Protein AF-A0A7Y7M905-F1 (afdb_monomer)

Sequence (119 aa):
MMNRRNTRHRAFDPDPDAPERCCDMAGCGEAAGYRAPRSRETLTEYFWFCLPHVREYNARWDYYKGMSPGQIEAHIRDDVSWNRPSWRLGQRGGRTHFAEEDLIDPLDLLGGGRPVRRP

pLDDT: mean 81.55, std 13.46, range [48.5, 96.56]

Structure (mmCIF, N/CA/C/O backbone):
data_AF-A0A7Y7M905-F1
#
_entry.id   AF-A0A7Y7M905-F1
#
loop_
_atom_site.group_PDB
_atom_site.id
_atom_site.type_symbol
_atom_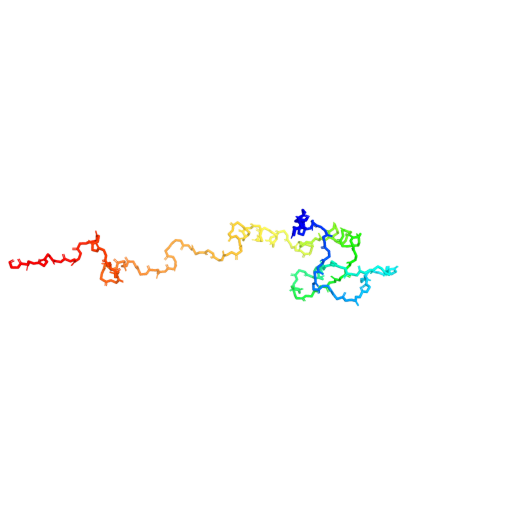site.label_atom_id
_atom_site.label_alt_id
_atom_site.label_comp_id
_atom_site.label_asym_id
_atom_site.label_entity_id
_atom_site.label_seq_id
_atom_site.pdbx_PDB_ins_code
_atom_site.Cartn_x
_atom_site.Cartn_y
_atom_site.Cartn_z
_atom_site.occupancy
_atom_site.B_iso_or_equiv
_atom_site.auth_seq_id
_atom_site.auth_comp_id
_atom_site.auth_asym_id
_atom_site.auth_atom_id
_atom_site.pdbx_PDB_model_num
ATOM 1 N N . MET A 1 1 ? -35.947 21.562 -6.648 1.00 54.06 1 MET A N 1
ATOM 2 C CA . MET A 1 1 ? -34.502 21.581 -6.968 1.00 54.06 1 MET A CA 1
ATOM 3 C C . MET A 1 1 ? -33.894 20.278 -6.483 1.00 54.06 1 MET A C 1
ATOM 5 O O . MET A 1 1 ? -33.930 20.011 -5.291 1.00 54.06 1 MET A O 1
ATOM 9 N N . MET A 1 2 ? -33.445 19.417 -7.395 1.00 63.12 2 MET A N 1
ATOM 10 C CA . MET A 1 2 ? -32.865 18.119 -7.038 1.00 63.12 2 MET A CA 1
ATOM 11 C C . MET A 1 2 ? -31.402 18.349 -6.654 1.00 63.12 2 MET A C 1
ATOM 13 O O . MET A 1 2 ? -30.592 18.692 -7.516 1.00 63.12 2 MET A O 1
ATOM 17 N N . ASN A 1 3 ? -31.063 18.212 -5.372 1.00 62.97 3 ASN A N 1
ATOM 18 C CA . ASN A 1 3 ? -29.675 18.301 -4.928 1.00 62.97 3 ASN A CA 1
ATOM 19 C C . ASN A 1 3 ? -28.895 17.132 -5.542 1.00 62.97 3 ASN A C 1
ATOM 21 O O . ASN A 1 3 ? -29.091 15.979 -5.151 1.00 62.97 3 ASN A O 1
ATOM 25 N N . ARG A 1 4 ? -28.016 17.417 -6.512 1.00 63.12 4 ARG A N 1
ATOM 26 C CA . ARG A 1 4 ? -27.051 16.430 -7.007 1.00 63.12 4 ARG A CA 1
ATOM 27 C C . ARG A 1 4 ? -26.109 16.116 -5.849 1.00 63.12 4 ARG A C 1
ATOM 29 O O . ARG A 1 4 ? -25.254 16.930 -5.512 1.00 63.12 4 ARG A O 1
ATOM 36 N N . ARG A 1 5 ? -26.295 14.965 -5.200 1.00 62.84 5 ARG A N 1
ATOM 37 C CA . ARG A 1 5 ? -25.334 14.474 -4.208 1.00 62.84 5 ARG A CA 1
ATOM 38 C C . ARG A 1 5 ? -24.014 14.267 -4.943 1.00 62.84 5 ARG A C 1
ATOM 40 O O . ARG A 1 5 ? -23.985 13.588 -5.964 1.00 62.84 5 ARG A O 1
ATOM 47 N N . ASN A 1 6 ? -22.953 14.908 -4.470 1.00 65.25 6 ASN A N 1
ATOM 48 C CA . ASN A 1 6 ? -21.621 14.748 -5.033 1.00 65.25 6 ASN A CA 1
ATOM 49 C C . ASN A 1 6 ? -21.190 13.287 -4.825 1.00 65.25 6 ASN A C 1
ATOM 51 O O . ASN A 1 6 ? -20.914 12.889 -3.699 1.00 65.25 6 ASN A O 1
ATOM 55 N N . THR A 1 7 ? -21.190 12.489 -5.893 1.00 64.50 7 THR A N 1
ATOM 56 C CA . THR A 1 7 ? -20.873 11.049 -5.888 1.00 64.50 7 THR A CA 1
ATOM 57 C C . THR A 1 7 ? -19.372 10.766 -5.879 1.00 64.50 7 THR A C 1
ATOM 59 O O . THR A 1 7 ? -18.949 9.634 -6.091 1.00 64.50 7 THR A O 1
ATOM 62 N N . ARG A 1 8 ? -18.540 11.794 -5.695 1.00 68.38 8 ARG A N 1
ATOM 63 C CA . ARG A 1 8 ? -17.091 11.632 -5.644 1.00 68.38 8 ARG A CA 1
ATOM 64 C C . ARG A 1 8 ? -16.694 11.199 -4.243 1.00 68.38 8 ARG A C 1
ATOM 66 O O . ARG A 1 8 ? -16.844 11.978 -3.302 1.00 68.38 8 ARG A O 1
ATOM 73 N N . HIS A 1 9 ? -16.169 9.982 -4.145 1.00 68.12 9 HIS A N 1
ATOM 74 C CA . HIS A 1 9 ? -15.453 9.512 -2.967 1.00 68.12 9 HIS A CA 1
ATOM 75 C C . HIS A 1 9 ? -14.389 10.546 -2.576 1.00 68.12 9 HIS A C 1
ATOM 77 O O . HIS A 1 9 ? -13.620 11.024 -3.417 1.00 68.12 9 HIS A O 1
ATOM 83 N N . ARG A 1 10 ? -14.394 10.955 -1.310 1.00 77.50 10 ARG A N 1
ATOM 84 C CA . ARG A 1 10 ? -13.379 11.825 -0.721 1.00 77.50 10 ARG A CA 1
ATOM 85 C C . ARG A 1 10 ? -12.089 11.025 -0.566 1.00 77.50 10 ARG A C 1
ATOM 87 O O . ARG A 1 10 ? -12.110 9.809 -0.424 1.00 77.50 10 ARG A O 1
ATOM 94 N N . ALA A 1 11 ? -10.957 11.726 -0.537 1.00 76.38 11 ALA A N 1
ATOM 95 C CA . ALA A 1 11 ? -9.622 11.119 -0.475 1.00 76.38 11 ALA A CA 1
ATOM 96 C C . ALA A 1 11 ? -9.380 10.197 0.744 1.00 76.38 11 ALA A C 1
ATOM 98 O O . ALA A 1 11 ? -8.392 9.472 0.764 1.00 76.38 11 ALA A O 1
ATOM 99 N N . PHE A 1 12 ? -10.265 10.226 1.747 1.00 81.00 12 PHE A N 1
ATOM 100 C CA . PHE A 1 12 ? -10.195 9.415 2.963 1.00 81.00 12 PHE A CA 1
ATOM 101 C C . PHE A 1 12 ? -11.569 8.846 3.343 1.00 81.00 12 PHE A C 1
ATOM 103 O O . PHE A 1 12 ? -11.901 8.797 4.522 1.00 81.00 12 PHE A O 1
ATOM 110 N N . ASP A 1 13 ? -12.411 8.495 2.370 1.00 84.44 13 ASP A N 1
ATOM 111 C CA . ASP A 1 13 ? -13.592 7.693 2.701 1.00 84.44 13 ASP A CA 1
ATOM 112 C C . ASP A 1 13 ? -13.151 6.255 3.048 1.00 84.44 13 ASP A C 1
ATOM 114 O O . ASP A 1 13 ? -12.225 5.739 2.412 1.00 84.44 13 ASP A O 1
ATOM 118 N N . PRO A 1 14 ? -13.760 5.621 4.069 1.00 84.62 14 PRO A N 1
ATOM 119 C CA . PRO A 1 14 ? -13.466 4.234 4.417 1.00 84.62 14 PRO A CA 1
ATOM 120 C C . PRO A 1 14 ? -13.822 3.298 3.257 1.00 84.62 14 PRO A C 1
ATOM 122 O O . PRO A 1 14 ? -14.717 3.593 2.459 1.00 84.62 14 PRO A O 1
ATOM 125 N N . ASP A 1 15 ? -13.112 2.174 3.167 1.00 86.06 15 ASP A N 1
ATOM 126 C CA . ASP A 1 15 ? -13.349 1.165 2.133 1.00 86.06 15 ASP A CA 1
ATOM 127 C C . ASP A 1 15 ? -14.789 0.620 2.279 1.00 86.06 15 ASP A C 1
ATOM 129 O O . ASP A 1 15 ? -15.181 0.253 3.391 1.00 86.06 15 ASP A O 1
ATOM 133 N N . PRO A 1 16 ? -15.611 0.601 1.213 1.00 84.25 16 PRO A N 1
ATOM 134 C CA . PRO A 1 16 ? -16.968 0.058 1.286 1.00 84.25 16 PRO A CA 1
ATOM 135 C C . PRO A 1 16 ? -16.993 -1.433 1.644 1.00 84.25 16 PRO A C 1
ATOM 137 O O . PRO A 1 16 ? -17.969 -1.886 2.236 1.00 84.25 16 PRO A O 1
ATOM 140 N N . ASP A 1 17 ? -15.925 -2.171 1.328 1.00 85.38 17 ASP A N 1
ATOM 141 C CA . ASP A 1 17 ? -15.772 -3.592 1.647 1.00 85.38 17 ASP A CA 1
ATOM 142 C C . ASP A 1 17 ? -15.044 -3.805 2.991 1.00 85.38 17 ASP A C 1
ATOM 144 O O . ASP A 1 17 ? -14.506 -4.884 3.266 1.00 85.38 17 ASP A O 1
ATOM 148 N N . ALA A 1 18 ? -14.988 -2.770 3.840 1.00 85.38 18 ALA A N 1
ATOM 149 C CA . ALA A 1 18 ? -14.368 -2.868 5.150 1.00 85.38 18 ALA A CA 1
ATOM 150 C C . ALA A 1 18 ? -15.144 -3.822 6.076 1.00 85.38 18 ALA A C 1
ATOM 152 O O . ALA A 1 18 ? -16.363 -3.701 6.217 1.00 85.38 18 ALA A O 1
ATOM 153 N N . PRO A 1 19 ? -14.456 -4.755 6.758 1.00 86.62 19 PRO A N 1
ATOM 154 C CA . PRO A 1 19 ? -15.082 -5.614 7.746 1.00 86.62 19 PRO A CA 1
ATOM 155 C C . PRO A 1 19 ? -15.546 -4.799 8.959 1.00 86.62 19 PRO A C 1
ATOM 157 O O . PRO A 1 19 ? -14.844 -3.900 9.423 1.00 86.62 19 PRO A O 1
ATOM 160 N N . GLU A 1 20 ? -16.689 -5.176 9.535 1.00 86.94 20 GLU A N 1
ATOM 161 C CA . GLU A 1 20 ? -17.192 -4.609 10.793 1.00 86.94 20 GLU A CA 1
ATOM 162 C C . GLU A 1 20 ? -16.353 -5.096 11.982 1.00 86.94 20 GLU A C 1
ATOM 164 O O . GLU A 1 20 ? -16.720 -6.016 12.712 1.00 86.94 20 GLU A O 1
ATOM 169 N N . ARG A 1 21 ? -15.170 -4.503 12.156 1.00 89.69 21 ARG A N 1
ATOM 170 C CA . ARG A 1 21 ? -14.245 -4.835 13.241 1.00 89.69 21 ARG A CA 1
ATOM 171 C C . ARG A 1 21 ? -13.537 -3.607 13.796 1.00 89.69 21 ARG A C 1
ATOM 173 O O . ARG A 1 21 ? -13.499 -2.544 13.172 1.00 89.69 21 ARG A O 1
ATOM 180 N N . CYS A 1 22 ? -12.961 -3.776 14.981 1.00 93.00 22 CYS A N 1
ATOM 181 C CA . CYS A 1 22 ? -12.122 -2.763 15.607 1.00 93.00 22 CYS A CA 1
ATOM 182 C C . CYS A 1 22 ? -10.744 -2.699 14.940 1.00 93.00 22 CYS A C 1
ATOM 184 O O . CYS A 1 22 ? -10.289 -3.656 14.313 1.00 93.00 22 CYS A O 1
ATOM 186 N N . CYS A 1 23 ? -10.089 -1.553 15.088 1.00 94.44 23 CYS A N 1
ATOM 187 C CA . CYS A 1 23 ? -8.717 -1.316 14.667 1.00 94.44 23 CYS A CA 1
ATOM 188 C C . CYS A 1 23 ? -7.770 -2.402 15.212 1.00 94.44 23 CYS A C 1
ATOM 190 O O . CYS A 1 23 ? -7.774 -2.681 16.408 1.00 94.44 23 CYS A O 1
ATOM 192 N N . ASP A 1 24 ? -6.908 -2.960 14.358 1.00 92.69 24 ASP A N 1
ATOM 193 C CA . ASP A 1 24 ? -5.941 -4.000 14.750 1.00 92.69 24 ASP A CA 1
ATOM 194 C C . ASP A 1 24 ? -4.807 -3.460 15.655 1.00 92.69 24 ASP A C 1
ATOM 196 O O . ASP A 1 24 ? -3.966 -4.222 16.136 1.00 92.69 24 ASP A O 1
ATOM 200 N N . MET A 1 25 ? -4.747 -2.142 15.891 1.00 90.06 25 MET A N 1
ATOM 201 C CA . MET A 1 25 ? -3.745 -1.535 16.767 1.00 90.06 25 MET A CA 1
ATOM 202 C C . MET A 1 25 ? -4.076 -1.754 18.248 1.00 90.06 25 MET A C 1
ATOM 204 O O . MET A 1 25 ? -5.210 -1.560 18.689 1.00 90.06 25 MET A O 1
ATOM 208 N N . ALA A 1 26 ? -3.061 -2.111 19.038 1.00 89.81 26 ALA A N 1
ATOM 209 C CA . ALA A 1 26 ? -3.221 -2.424 20.453 1.00 89.81 26 ALA A CA 1
ATOM 210 C C . ALA A 1 26 ? -3.815 -1.238 21.234 1.00 89.81 26 ALA A C 1
ATOM 212 O O . ALA A 1 26 ? -3.254 -0.144 21.247 1.00 89.81 26 ALA A O 1
ATOM 213 N N . GLY A 1 27 ? -4.947 -1.470 21.903 1.00 90.56 27 GLY A N 1
ATOM 214 C CA . GLY A 1 27 ? -5.625 -0.460 22.721 1.00 90.56 27 GLY A CA 1
ATOM 215 C C . GLY A 1 27 ? -6.525 0.511 21.949 1.00 90.56 27 GLY A C 1
ATOM 216 O O . GLY A 1 27 ? -7.033 1.454 22.551 1.00 90.56 27 GLY A O 1
ATOM 217 N N . CYS A 1 28 ? -6.759 0.299 20.649 1.00 91.50 28 CYS A N 1
ATOM 218 C CA . CYS A 1 28 ? -7.674 1.121 19.860 1.00 91.50 28 CYS A CA 1
ATOM 219 C C . CYS A 1 28 ? -9.038 0.436 19.671 1.00 91.50 28 CYS A C 1
ATOM 221 O O . CYS A 1 28 ? -9.117 -0.677 19.162 1.00 91.50 28 CYS A O 1
ATOM 223 N N . GLY A 1 29 ? -10.119 1.121 20.053 1.00 89.69 29 GLY A N 1
ATOM 224 C CA . GLY A 1 29 ? -11.503 0.653 19.878 1.00 89.69 29 GLY A CA 1
ATOM 225 C C . GLY A 1 29 ? -12.247 1.280 18.694 1.00 89.69 29 GLY A C 1
ATOM 226 O O . GLY A 1 29 ? -13.461 1.140 18.604 1.00 89.69 29 GLY A O 1
ATOM 227 N N . GLU A 1 30 ? -11.560 2.021 17.821 1.00 90.94 30 GLU A N 1
ATOM 228 C CA . GLU A 1 30 ? -12.198 2.669 16.668 1.00 90.94 30 GLU A CA 1
ATOM 229 C C . GLU A 1 30 ? -12.507 1.679 15.538 1.00 90.94 30 GLU A C 1
ATOM 231 O O . GLU A 1 30 ? -11.859 0.638 15.411 1.00 90.94 30 GLU A O 1
ATOM 236 N N . ALA A 1 31 ? -13.466 2.034 14.679 1.00 90.94 31 ALA A N 1
ATOM 237 C CA . ALA A 1 31 ? -13.837 1.236 13.515 1.00 90.94 31 ALA A CA 1
ATOM 238 C C . ALA A 1 31 ? -12.692 1.154 12.490 1.00 90.94 31 ALA A C 1
ATOM 240 O O . ALA A 1 31 ? -12.082 2.163 12.115 1.00 90.94 31 ALA A O 1
ATOM 241 N N . ALA A 1 32 ? -12.417 -0.059 12.015 1.00 92.44 32 ALA A N 1
ATOM 242 C CA . ALA A 1 32 ? -11.352 -0.329 11.065 1.00 92.44 32 ALA A CA 1
ATOM 243 C C . ALA A 1 32 ? -11.837 -0.149 9.617 1.00 92.44 32 ALA A C 1
ATOM 245 O O . ALA A 1 32 ? -12.328 -1.081 8.992 1.00 92.44 32 ALA A O 1
ATOM 246 N N . GLY A 1 33 ? -11.699 1.066 9.084 1.00 92.06 33 GLY A N 1
ATOM 247 C CA . GLY A 1 33 ? -12.134 1.411 7.723 1.00 92.06 33 GLY A CA 1
ATOM 248 C C . GLY A 1 33 ? -11.039 1.375 6.653 1.00 92.06 33 GLY A C 1
ATOM 249 O O . GLY A 1 33 ? -11.338 1.582 5.479 1.00 92.06 33 GLY A O 1
ATOM 250 N N . TYR A 1 34 ? -9.773 1.165 7.035 1.00 92.69 34 TYR A N 1
ATOM 251 C CA . TYR A 1 34 ? -8.627 1.315 6.134 1.00 92.69 34 TYR A CA 1
ATOM 252 C C . TYR A 1 34 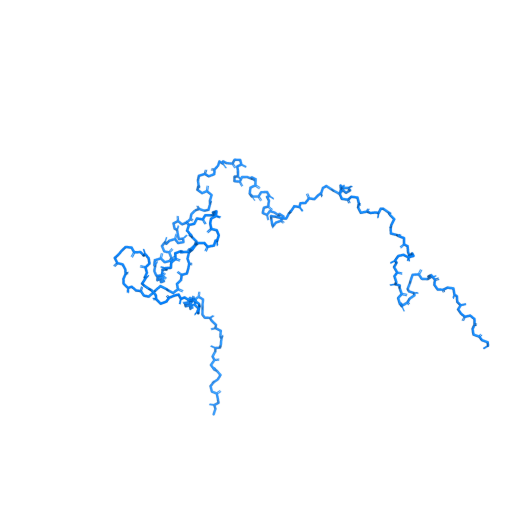? -7.722 0.090 6.170 1.00 92.69 34 TYR A C 1
ATOM 254 O O . TYR A 1 34 ? -7.253 -0.309 7.235 1.00 92.69 34 TYR A O 1
ATOM 262 N N . ARG A 1 35 ? -7.424 -0.471 4.997 1.00 92.12 35 ARG A N 1
ATOM 263 C CA . ARG A 1 35 ? -6.532 -1.626 4.854 1.00 92.12 35 ARG A CA 1
ATOM 264 C C . ARG A 1 35 ? -5.065 -1.213 4.696 1.00 92.12 35 ARG A C 1
ATOM 266 O O . ARG A 1 35 ? -4.763 -0.252 3.992 1.00 92.12 35 ARG A O 1
ATOM 273 N N . ALA A 1 36 ? -4.159 -1.983 5.287 1.00 92.88 36 ALA A N 1
ATOM 274 C CA . ALA A 1 36 ? -2.712 -1.864 5.111 1.00 92.88 36 ALA A CA 1
ATOM 275 C C . ALA A 1 36 ? -2.081 -3.253 4.882 1.00 92.88 36 ALA A C 1
ATOM 277 O O . ALA A 1 36 ? -2.521 -4.219 5.510 1.00 92.88 36 ALA A O 1
ATOM 278 N N . PRO A 1 37 ? -1.083 -3.396 3.990 1.00 92.56 37 PRO A N 1
ATOM 279 C CA . PRO A 1 37 ? -0.430 -4.682 3.727 1.00 92.56 37 PRO A CA 1
ATOM 280 C C . PRO A 1 37 ? 0.344 -5.164 4.956 1.00 92.56 37 PRO A C 1
ATOM 282 O O . PRO A 1 37 ? 0.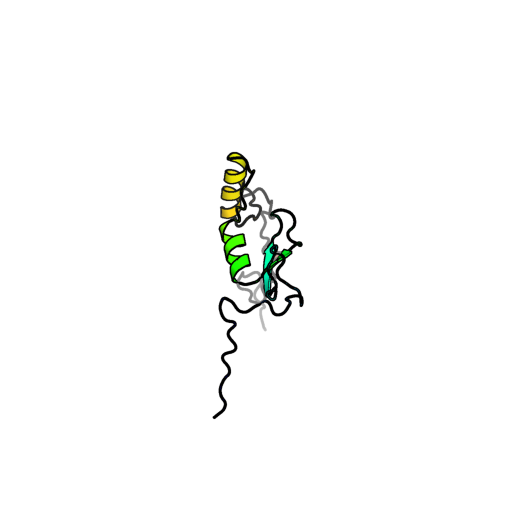978 -4.355 5.622 1.00 92.56 37 PRO A O 1
ATOM 285 N N . ARG A 1 38 ? 0.323 -6.471 5.261 1.00 90.94 38 ARG A N 1
ATOM 286 C CA . ARG A 1 38 ? 1.108 -7.010 6.396 1.00 90.94 38 ARG A CA 1
ATOM 287 C C . ARG A 1 38 ? 2.586 -7.183 6.077 1.00 90.94 38 ARG A C 1
ATOM 289 O O . ARG A 1 38 ? 3.436 -6.985 6.941 1.00 90.94 38 ARG A O 1
ATOM 296 N N . SER A 1 39 ? 2.872 -7.628 4.860 1.00 88.94 39 SER A N 1
ATOM 297 C CA . SER A 1 39 ? 4.213 -7.916 4.362 1.00 88.94 39 SER A CA 1
ATOM 298 C C . SER A 1 39 ? 4.303 -7.508 2.898 1.00 88.94 39 SER A C 1
ATOM 300 O O . SER A 1 39 ? 3.294 -7.438 2.197 1.00 88.94 39 SER A O 1
ATOM 302 N N . ARG A 1 40 ? 5.530 -7.294 2.419 1.00 85.44 40 ARG A N 1
ATOM 303 C CA . ARG A 1 40 ? 5.810 -7.124 0.989 1.00 85.44 40 ARG A CA 1
ATOM 304 C C . ARG A 1 40 ? 5.476 -8.389 0.179 1.00 85.44 40 ARG A C 1
ATOM 306 O O . ARG A 1 40 ? 5.136 -8.288 -0.990 1.00 85.44 40 ARG A O 1
ATOM 313 N N . GLU A 1 41 ? 5.601 -9.571 0.793 1.00 84.81 41 GLU A N 1
ATOM 314 C CA . GLU A 1 41 ? 5.486 -10.870 0.104 1.00 84.81 41 GLU A CA 1
ATOM 315 C C . GLU A 1 41 ?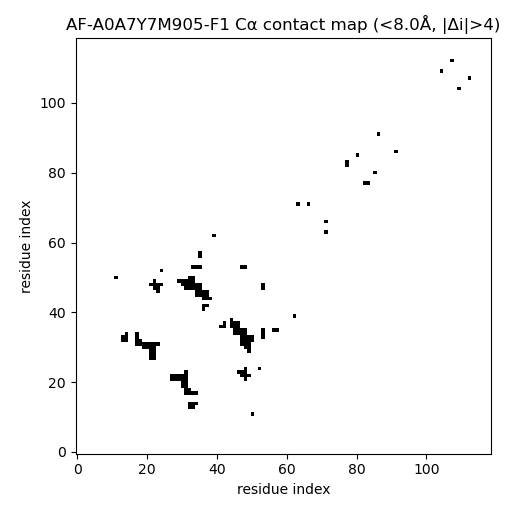 4.052 -11.409 0.144 1.00 84.81 41 GLU A C 1
ATOM 317 O O . GLU A 1 41 ? 3.579 -12.011 -0.820 1.00 84.81 41 GLU A O 1
ATOM 322 N N . THR A 1 42 ? 3.323 -11.155 1.236 1.00 86.38 42 THR A N 1
ATOM 323 C CA . THR A 1 42 ? 1.935 -11.602 1.401 1.00 86.38 42 THR A CA 1
ATOM 324 C C . THR A 1 42 ? 0.952 -10.542 0.909 1.00 86.38 42 THR A C 1
ATOM 326 O O . THR A 1 42 ? 0.292 -9.845 1.674 1.00 86.38 42 THR A O 1
ATOM 329 N N . LEU A 1 43 ? 0.826 -10.446 -0.417 1.00 79.00 43 LEU A N 1
ATOM 330 C CA . LEU A 1 43 ? -0.040 -9.476 -1.104 1.00 79.00 43 LEU A CA 1
ATOM 331 C C . LEU A 1 43 ? -1.539 -9.634 -0.807 1.00 79.00 43 LEU A C 1
ATOM 333 O O . LEU A 1 43 ? -2.299 -8.699 -1.038 1.00 79.00 43 LEU A O 1
ATOM 337 N N . THR A 1 44 ? -1.977 -10.797 -0.325 1.00 86.75 44 THR A N 1
ATOM 338 C CA . THR A 1 44 ? -3.386 -11.108 -0.024 1.00 86.75 44 THR A CA 1
ATOM 339 C C . THR A 1 44 ? -3.769 -10.820 1.425 1.00 86.75 44 THR A C 1
ATOM 341 O O . THR A 1 44 ? -4.931 -10.960 1.802 1.00 86.75 44 THR A O 1
ATOM 344 N N . GLU A 1 45 ? -2.797 -10.463 2.261 1.00 90.19 45 GLU A N 1
ATOM 345 C CA . GLU A 1 45 ? -2.971 -10.325 3.696 1.00 90.19 45 GLU A CA 1
ATOM 346 C C . GLU A 1 45 ? -2.912 -8.863 4.128 1.00 90.19 45 GLU A C 1
ATOM 348 O O . GLU A 1 45 ? -1.900 -8.180 3.961 1.00 90.19 45 GLU A O 1
ATOM 353 N N . TYR A 1 46 ? -3.991 -8.408 4.765 1.00 91.50 46 TYR A N 1
ATOM 354 C CA . TYR A 1 46 ? -4.121 -7.028 5.221 1.00 91.50 46 TYR A CA 1
ATOM 355 C C . TYR A 1 46 ? -4.403 -6.943 6.724 1.00 91.50 46 TYR A C 1
ATOM 357 O O . TYR A 1 46 ? -5.073 -7.813 7.302 1.00 91.50 46 TYR A O 1
ATOM 365 N N . PHE A 1 47 ? -3.878 -5.888 7.339 1.00 91.88 47 PHE A N 1
ATOM 366 C CA . PHE A 1 47 ? -4.370 -5.323 8.591 1.00 91.88 47 PHE A CA 1
ATOM 367 C C . PHE A 1 47 ? -5.428 -4.272 8.293 1.00 91.88 47 PHE A C 1
ATOM 369 O O . PHE A 1 47 ? -5.408 -3.646 7.232 1.00 91.88 47 PHE A O 1
ATOM 376 N N . TRP A 1 48 ? -6.337 -4.075 9.236 1.00 93.94 48 TRP A N 1
ATOM 377 C CA . TRP A 1 48 ? -7.371 -3.062 9.149 1.00 93.94 48 TRP A CA 1
ATOM 378 C C . TRP A 1 48 ? -7.244 -2.104 10.326 1.00 93.94 48 TRP A C 1
ATOM 380 O O . TRP A 1 48 ? -7.237 -2.498 11.492 1.00 93.94 48 TRP A O 1
ATOM 390 N N . PHE A 1 49 ? -7.146 -0.823 10.005 1.00 95.00 49 PHE A N 1
ATOM 391 C CA . PHE A 1 49 ? -6.880 0.247 10.948 1.00 95.00 49 PHE A CA 1
ATOM 392 C C . PHE A 1 49 ? -7.922 1.357 10.822 1.00 95.00 49 PHE A C 1
ATOM 394 O O . PHE A 1 49 ? -8.627 1.478 9.816 1.00 95.00 49 PHE A O 1
ATOM 401 N N . CYS A 1 50 ? -7.996 2.204 11.845 1.00 94.25 50 CYS A N 1
ATOM 402 C CA .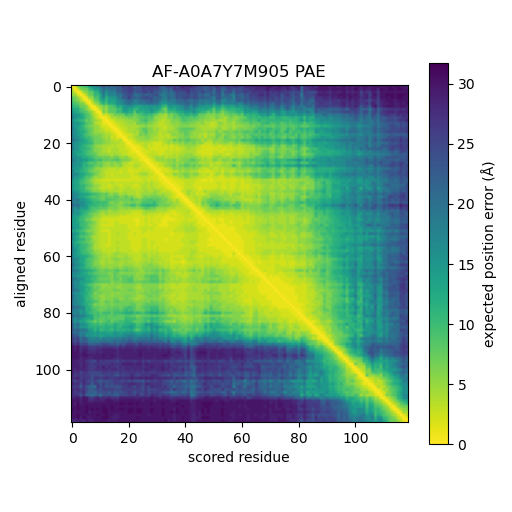 CYS A 1 50 ? -8.643 3.504 11.735 1.00 94.25 50 CYS A CA 1
ATOM 403 C C . CYS A 1 50 ? -7.716 4.527 11.046 1.00 94.25 50 CYS A C 1
ATOM 405 O O . CYS A 1 50 ? -6.522 4.287 10.843 1.00 94.25 50 CYS A O 1
ATOM 407 N N . LEU A 1 51 ? -8.266 5.689 10.685 1.00 91.94 51 LEU A N 1
ATOM 408 C CA . LEU A 1 51 ? -7.551 6.738 9.948 1.00 91.94 51 LEU A CA 1
ATOM 409 C C . LEU A 1 51 ? -6.225 7.200 10.597 1.00 91.94 51 LEU A C 1
ATOM 411 O O . LEU A 1 51 ? -5.257 7.394 9.857 1.00 91.94 51 LEU A O 1
ATOM 415 N N . PRO A 1 52 ? -6.118 7.408 11.925 1.00 93.56 52 PRO A N 1
ATOM 416 C CA . PRO A 1 52 ? -4.842 7.808 12.521 1.00 93.56 52 PRO A CA 1
ATOM 417 C C . PRO A 1 52 ? -3.797 6.686 12.465 1.00 93.56 52 PRO A C 1
ATOM 419 O O . PRO A 1 52 ? -2.656 6.935 12.077 1.00 93.56 52 PRO A O 1
ATOM 422 N N . HIS A 1 53 ? -4.184 5.444 12.765 1.00 95.12 53 HIS A N 1
ATOM 423 C CA . HIS A 1 53 ? -3.245 4.323 12.815 1.00 95.12 53 HIS A CA 1
ATOM 424 C C . HIS A 1 53 ? -2.763 3.883 11.434 1.00 95.12 53 HIS A C 1
ATOM 426 O O . HIS A 1 53 ? -1.590 3.556 11.286 1.00 95.12 53 HIS A O 1
ATOM 432 N N . VAL A 1 54 ? -3.609 3.942 10.397 1.00 94.25 54 VAL A N 1
ATOM 433 C CA . VAL A 1 54 ? -3.150 3.637 9.032 1.00 94.25 54 VAL A CA 1
ATOM 434 C C . VAL A 1 54 ? -2.105 4.650 8.552 1.00 94.25 54 VAL A C 1
ATOM 436 O O . VAL A 1 54 ? -1.163 4.286 7.852 1.00 94.25 54 VAL A O 1
ATOM 439 N N . ARG A 1 55 ? -2.220 5.920 8.968 1.00 93.62 55 ARG A N 1
ATOM 440 C CA . ARG A 1 55 ? -1.232 6.962 8.647 1.00 93.62 55 ARG A CA 1
ATOM 441 C C . ARG A 1 55 ? 0.099 6.700 9.337 1.00 93.62 55 ARG A C 1
ATOM 443 O O . ARG A 1 55 ? 1.132 6.795 8.683 1.00 93.62 55 ARG A O 1
ATOM 450 N N . GLU A 1 56 ? 0.076 6.347 10.622 1.00 94.69 56 GLU A N 1
ATOM 451 C CA . GLU A 1 56 ? 1.295 5.982 11.352 1.00 94.69 56 GLU A CA 1
ATOM 452 C C . GLU A 1 56 ? 1.949 4.731 10.750 1.00 94.69 56 GLU A C 1
ATOM 454 O O . GLU A 1 56 ? 3.159 4.712 10.520 1.00 94.69 56 GLU A O 1
ATOM 459 N N . TYR A 1 57 ? 1.147 3.710 10.439 1.00 94.19 57 TYR A N 1
ATOM 460 C CA . TYR A 1 57 ? 1.622 2.477 9.820 1.00 94.19 57 TYR A CA 1
ATOM 461 C C . TYR A 1 57 ? 2.311 2.755 8.481 1.00 94.19 57 TYR A C 1
ATOM 463 O O . TYR A 1 57 ? 3.456 2.354 8.283 1.00 94.19 57 TYR A O 1
ATOM 471 N N . ASN A 1 58 ? 1.653 3.506 7.593 1.00 92.19 58 ASN A N 1
ATOM 472 C CA . ASN A 1 58 ? 2.200 3.854 6.282 1.00 92.19 58 ASN A CA 1
ATOM 473 C C . ASN A 1 58 ? 3.454 4.730 6.385 1.00 92.19 58 ASN A C 1
ATOM 475 O O . ASN A 1 58 ? 4.373 4.556 5.594 1.00 92.19 58 ASN A O 1
ATOM 479 N N . ALA A 1 59 ? 3.525 5.639 7.363 1.00 93.44 59 ALA A N 1
ATOM 480 C CA . ALA A 1 59 ? 4.716 6.458 7.589 1.00 93.44 59 ALA A CA 1
ATOM 481 C C . ALA A 1 59 ? 5.929 5.629 8.045 1.00 93.44 59 ALA A C 1
ATOM 483 O O . ALA A 1 59 ? 7.069 5.996 7.773 1.00 93.44 59 ALA A O 1
ATOM 484 N N . ARG A 1 60 ? 5.689 4.512 8.740 1.00 93.19 60 ARG A N 1
ATOM 485 C CA . ARG A 1 60 ? 6.727 3.581 9.211 1.00 93.19 60 ARG A CA 1
ATOM 486 C C . ARG A 1 60 ? 7.041 2.469 8.209 1.00 93.19 60 ARG A C 1
ATOM 488 O O . ARG A 1 60 ? 7.964 1.689 8.454 1.00 93.19 60 ARG A O 1
ATOM 495 N N . TRP A 1 61 ? 6.262 2.348 7.138 1.00 92.06 61 TRP A N 1
ATOM 496 C CA . TRP A 1 61 ? 6.402 1.278 6.164 1.00 92.06 61 TRP A CA 1
ATOM 497 C C . TRP A 1 61 ? 7.618 1.512 5.267 1.00 92.06 61 TRP A C 1
ATOM 499 O O . TRP A 1 61 ? 7.732 2.541 4.607 1.00 92.06 61 TRP A O 1
ATOM 509 N N . ASP A 1 62 ? 8.505 0.521 5.216 1.00 91.81 62 ASP A N 1
ATOM 510 C CA . ASP A 1 62 ? 9.655 0.500 4.317 1.00 91.81 62 ASP A CA 1
ATOM 511 C C . ASP A 1 62 ? 9.633 -0.803 3.513 1.00 91.81 62 ASP A C 1
ATOM 513 O O . ASP A 1 62 ? 9.835 -1.894 4.051 1.00 91.81 62 ASP A O 1
ATOM 517 N N . TYR A 1 63 ? 9.372 -0.673 2.212 1.00 90.38 63 TYR A N 1
ATOM 518 C CA . TYR A 1 63 ? 9.296 -1.794 1.277 1.00 90.38 63 TYR A CA 1
ATOM 519 C C . TYR A 1 63 ? 10.653 -2.491 1.071 1.00 90.38 63 TYR A C 1
ATOM 521 O O . TYR A 1 63 ? 10.705 -3.710 0.891 1.00 90.38 63 TYR A O 1
ATOM 529 N N . TYR A 1 64 ? 11.755 -1.737 1.137 1.00 91.75 64 TYR A N 1
ATOM 530 C CA . TYR A 1 64 ? 13.114 -2.228 0.889 1.00 91.75 64 TYR A CA 1
ATOM 531 C C . TYR A 1 64 ? 13.813 -2.722 2.158 1.00 91.75 64 TYR A C 1
ATOM 533 O O . TYR A 1 64 ? 14.961 -3.172 2.108 1.00 91.75 64 TYR A O 1
ATOM 541 N N . LYS A 1 65 ? 13.123 -2.692 3.302 1.00 91.56 65 LYS A N 1
ATOM 542 C CA . LYS A 1 65 ? 13.664 -3.142 4.582 1.00 91.56 65 LYS A CA 1
ATOM 543 C C . LYS A 1 65 ? 14.197 -4.576 4.485 1.00 91.56 65 LYS A C 1
ATOM 545 O O . LYS A 1 65 ? 13.460 -5.516 4.193 1.00 91.56 65 LYS A O 1
ATOM 550 N N . GLY A 1 66 ? 15.490 -4.741 4.767 1.00 91.50 66 GLY A N 1
ATOM 551 C CA . GLY A 1 66 ? 16.178 -6.036 4.739 1.00 91.50 66 GLY A CA 1
ATOM 552 C C . GLY A 1 66 ? 16.671 -6.489 3.359 1.00 91.50 66 GLY A C 1
ATOM 553 O O . GLY A 1 66 ? 17.213 -7.587 3.261 1.00 91.50 66 GLY A O 1
ATOM 554 N N . MET A 1 67 ? 16.517 -5.680 2.305 1.00 93.19 67 MET A N 1
ATOM 555 C CA . MET A 1 67 ? 17.166 -5.934 1.015 1.00 93.19 67 MET A CA 1
ATOM 556 C C . MET A 1 67 ? 18.622 -5.464 1.020 1.00 93.19 67 MET A C 1
ATOM 558 O O . MET A 1 67 ? 18.975 -4.471 1.658 1.00 93.19 67 MET A O 1
ATOM 562 N N . SER A 1 68 ? 19.477 -6.168 0.278 1.00 96.56 68 SER A N 1
ATOM 563 C CA . SER A 1 68 ? 20.836 -5.702 0.009 1.00 96.56 68 SER A CA 1
ATOM 564 C C . SER A 1 68 ? 20.830 -4.563 -1.023 1.00 96.56 68 SER A C 1
ATOM 566 O O . SER A 1 68 ? 19.904 -4.478 -1.835 1.00 96.56 68 SER A O 1
ATOM 568 N N . PRO A 1 69 ? 21.878 -3.719 -1.074 1.00 94.62 69 PRO A N 1
ATOM 569 C CA . PRO A 1 69 ? 21.978 -2.661 -2.080 1.00 94.62 69 PRO A CA 1
ATOM 570 C C . PRO A 1 69 ? 21.827 -3.178 -3.518 1.00 94.62 69 PRO A C 1
ATOM 572 O O . PRO A 1 69 ? 21.106 -2.584 -4.311 1.00 94.62 69 PRO A O 1
ATOM 575 N N . GLY A 1 70 ? 22.411 -4.342 -3.832 1.00 96.25 70 GLY A N 1
ATOM 576 C CA . GLY A 1 70 ? 22.288 -4.949 -5.161 1.00 96.25 70 GLY A CA 1
ATOM 577 C C . GLY A 1 70 ? 20.865 -5.408 -5.504 1.00 96.25 70 GLY A C 1
ATOM 578 O O . GLY A 1 70 ? 20.463 -5.338 -6.662 1.00 96.25 70 GLY A O 1
ATOM 579 N N . GLN A 1 71 ? 20.078 -5.842 -4.513 1.00 94.56 71 GLN A N 1
ATOM 580 C CA . GLN A 1 71 ? 18.660 -6.165 -4.717 1.00 94.56 71 GLN A CA 1
ATOM 581 C C . GLN A 1 71 ? 17.830 -4.901 -4.965 1.00 94.56 71 GLN A C 1
ATOM 583 O O . GLN A 1 71 ? 16.971 -4.899 -5.842 1.00 94.56 71 GLN A O 1
ATOM 588 N N . ILE A 1 72 ? 18.116 -3.818 -4.238 1.00 94.56 72 ILE A N 1
ATOM 589 C CA . ILE A 1 72 ? 17.447 -2.525 -4.430 1.00 94.56 72 ILE A CA 1
ATOM 590 C C . ILE A 1 72 ? 17.755 -1.973 -5.829 1.00 94.56 72 ILE A C 1
ATOM 592 O O . ILE A 1 72 ? 16.843 -1.568 -6.542 1.00 94.56 72 ILE A O 1
ATOM 596 N N . GLU A 1 73 ? 19.016 -2.019 -6.267 1.00 95.62 73 GLU A N 1
ATOM 597 C CA . GLU A 1 73 ? 19.407 -1.607 -7.622 1.00 95.62 73 GLU A CA 1
ATOM 598 C C . GLU A 1 73 ? 18.721 -2.434 -8.718 1.00 95.62 73 GLU A C 1
ATOM 600 O O . GLU A 1 73 ? 18.337 -1.885 -9.753 1.00 95.62 73 GLU A O 1
ATOM 605 N N . ALA A 1 74 ? 18.546 -3.742 -8.500 1.00 92.69 74 ALA A N 1
ATOM 606 C CA . ALA A 1 74 ? 17.806 -4.599 -9.421 1.00 92.69 74 ALA A CA 1
ATOM 607 C C . ALA A 1 74 ? 16.334 -4.167 -9.526 1.00 92.69 74 ALA A C 1
ATOM 609 O O . ALA A 1 74 ? 15.851 -3.961 -10.636 1.00 92.69 74 ALA A O 1
ATOM 610 N N . HIS A 1 75 ? 15.665 -3.925 -8.393 1.00 92.62 75 HIS A N 1
ATOM 611 C CA . HIS A 1 75 ? 14.292 -3.410 -8.376 1.00 92.62 75 HIS A CA 1
ATOM 612 C C . HIS A 1 75 ? 14.164 -2.058 -9.088 1.00 92.62 75 HIS A C 1
ATOM 614 O O . HIS A 1 75 ? 13.293 -1.895 -9.937 1.00 92.62 75 HIS A O 1
ATOM 620 N N . ILE A 1 76 ? 15.084 -1.122 -8.832 1.00 93.31 76 ILE A N 1
ATOM 621 C CA . ILE A 1 76 ? 15.110 0.179 -9.517 1.00 93.31 76 ILE A CA 1
ATOM 622 C C . ILE A 1 76 ? 15.233 -0.002 -11.035 1.00 93.31 76 ILE A C 1
ATOM 624 O O . ILE A 1 76 ? 14.581 0.707 -11.801 1.00 93.31 76 ILE A O 1
ATOM 628 N N . ARG A 1 77 ? 16.066 -0.945 -11.493 1.00 92.31 77 ARG A N 1
ATOM 629 C CA . ARG A 1 77 ? 16.220 -1.241 -12.923 1.00 92.31 77 ARG A CA 1
ATOM 630 C C . ARG A 1 77 ? 14.942 -1.826 -13.523 1.00 92.31 77 ARG A C 1
ATOM 632 O O . ARG A 1 77 ? 14.570 -1.433 -14.628 1.00 92.31 77 ARG A O 1
ATOM 639 N N . ASP A 1 78 ? 14.283 -2.736 -12.819 1.00 92.12 78 ASP A N 1
ATOM 640 C CA . ASP A 1 78 ? 13.056 -3.378 -13.292 1.00 92.12 78 ASP A CA 1
ATOM 641 C C . ASP A 1 78 ? 11.885 -2.384 -13.354 1.00 92.12 78 ASP A C 1
ATOM 643 O O . ASP A 1 78 ? 11.108 -2.399 -14.318 1.00 92.12 78 ASP A O 1
ATOM 647 N N . ASP A 1 79 ? 11.812 -1.443 -12.409 1.00 91.88 79 ASP A N 1
ATOM 648 C CA . ASP A 1 79 ? 10.800 -0.382 -12.359 1.00 91.88 79 ASP A CA 1
ATOM 649 C C . ASP A 1 79 ? 10.831 0.540 -13.588 1.00 91.88 79 ASP A C 1
ATOM 651 O O . ASP A 1 79 ? 9.778 1.009 -14.026 1.00 91.88 79 ASP A O 1
ATOM 655 N N . VAL A 1 80 ? 11.992 0.727 -14.233 1.00 92.50 80 VAL A N 1
ATOM 656 C CA . VAL A 1 80 ? 12.103 1.462 -15.516 1.00 92.50 80 VAL A CA 1
ATOM 657 C C . VAL A 1 80 ? 11.211 0.841 -16.593 1.00 92.50 80 VAL A C 1
ATOM 659 O O . VAL A 1 80 ? 10.637 1.541 -17.425 1.00 92.50 80 VAL A O 1
ATOM 662 N N . SER A 1 81 ? 11.081 -0.483 -16.570 1.00 90.44 81 SER A N 1
ATOM 663 C CA . SER A 1 81 ? 10.231 -1.246 -17.485 1.00 90.44 81 SER A CA 1
ATOM 664 C C . SER A 1 81 ? 8.854 -1.564 -16.900 1.00 90.44 81 SER A C 1
ATOM 666 O O . SER A 1 81 ? 8.125 -2.382 -17.458 1.00 90.44 81 SER A O 1
ATOM 668 N N . TRP A 1 82 ? 8.485 -0.945 -15.776 1.00 91.19 82 TRP A N 1
ATOM 669 C CA . TRP A 1 82 ? 7.271 -1.267 -15.028 1.00 91.19 82 TRP A CA 1
ATOM 670 C C . TRP A 1 82 ? 7.199 -2.749 -14.619 1.00 91.19 82 TRP A C 1
ATOM 672 O O . TRP A 1 82 ? 6.147 -3.385 -14.720 1.00 91.19 82 TRP A O 1
ATOM 682 N N . ASN A 1 83 ? 8.340 -3.325 -14.223 1.00 89.69 83 ASN A N 1
ATOM 683 C CA . ASN A 1 83 ? 8.502 -4.752 -13.924 1.00 89.69 83 ASN A CA 1
ATOM 684 C C . ASN A 1 83 ? 8.073 -5.683 -15.082 1.00 89.69 83 ASN A C 1
ATOM 686 O O . ASN A 1 83 ? 7.712 -6.843 -14.868 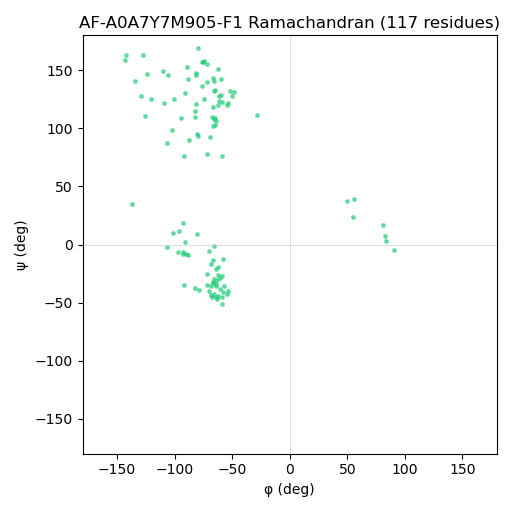1.00 89.69 83 ASN A O 1
ATOM 690 N N . ARG A 1 84 ? 8.081 -5.195 -16.333 1.00 90.12 84 ARG A N 1
ATOM 691 C CA . ARG A 1 84 ? 7.781 -6.012 -17.517 1.00 90.12 84 ARG A CA 1
ATOM 692 C C . ARG A 1 84 ? 9.074 -6.608 -18.064 1.00 90.12 84 ARG A C 1
ATOM 694 O O . ARG A 1 84 ? 10.011 -5.866 -18.346 1.00 90.12 84 ARG A O 1
ATOM 701 N N . PRO A 1 85 ? 9.119 -7.924 -18.328 1.00 86.50 85 PRO A N 1
ATOM 702 C CA . PRO A 1 85 ? 10.285 -8.519 -18.961 1.00 86.50 85 PRO A CA 1
ATOM 703 C C . PRO A 1 85 ? 10.511 -7.874 -20.334 1.00 86.50 85 PRO A C 1
ATOM 705 O O . PRO A 1 85 ? 9.595 -7.806 -21.157 1.00 86.50 85 PRO A O 1
ATOM 708 N N . SER A 1 86 ? 11.735 -7.407 -20.575 1.00 81.94 86 SER A N 1
ATOM 709 C CA . SER A 1 86 ? 12.172 -6.898 -21.874 1.00 81.94 86 SER A CA 1
ATOM 710 C C . SER A 1 86 ? 13.087 -7.918 -22.550 1.00 81.94 86 SER A C 1
ATOM 712 O O . SER A 1 86 ? 13.825 -8.657 -21.899 1.00 81.94 86 SER A O 1
ATOM 714 N N . TRP A 1 87 ? 13.017 -7.989 -23.877 1.00 82.75 87 TRP A N 1
ATOM 715 C CA . TRP A 1 87 ? 13.880 -8.852 -24.682 1.00 82.75 87 TRP A CA 1
ATOM 716 C C . TRP A 1 87 ? 14.852 -7.987 -25.461 1.00 82.75 87 TRP A C 1
ATOM 718 O O . TRP A 1 87 ? 14.513 -6.874 -25.868 1.00 82.75 87 TRP A O 1
ATOM 728 N N . ARG A 1 88 ? 16.051 -8.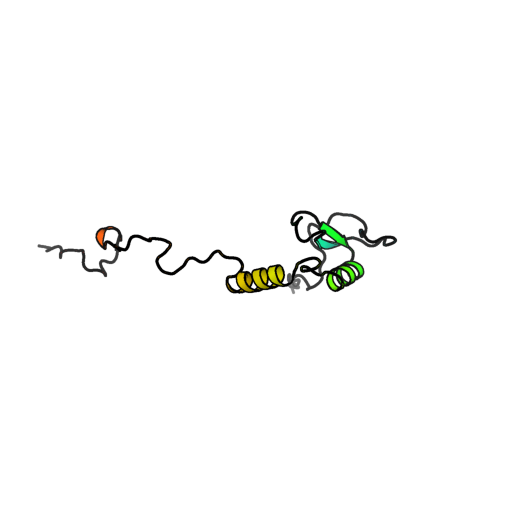514 -25.719 1.00 81.75 88 ARG A N 1
ATOM 729 C CA . ARG A 1 88 ? 16.965 -7.857 -26.654 1.00 81.75 88 ARG A CA 1
ATOM 730 C C . ARG A 1 88 ? 16.283 -7.766 -28.018 1.00 81.75 88 ARG A C 1
ATOM 732 O O . ARG A 1 88 ? 15.578 -8.693 -28.428 1.00 81.75 88 ARG A O 1
ATOM 739 N N . LEU A 1 89 ? 16.496 -6.656 -28.717 1.00 79.50 89 LEU A N 1
ATOM 740 C CA . LEU A 1 89 ? 16.007 -6.488 -30.082 1.00 79.50 89 LEU A CA 1
ATOM 741 C C . LEU A 1 89 ? 16.496 -7.675 -30.936 1.00 79.50 89 LEU A C 1
ATOM 743 O O . LEU A 1 89 ? 17.692 -7.953 -30.971 1.00 79.50 89 LEU A O 1
ATOM 747 N N . GLY A 1 90 ? 15.564 -8.417 -31.545 1.00 78.56 90 GLY A N 1
ATOM 748 C CA . GLY A 1 90 ? 15.845 -9.634 -32.325 1.00 78.56 90 GLY A CA 1
ATOM 749 C C . GLY A 1 90 ? 15.819 -10.969 -31.556 1.00 78.56 90 GLY A C 1
ATOM 750 O O . GLY A 1 90 ? 15.919 -12.018 -32.182 1.00 78.56 90 GLY A O 1
ATOM 751 N N . GLN A 1 91 ? 15.652 -10.975 -30.226 1.00 73.88 91 GLN A N 1
ATOM 752 C CA . GLN A 1 91 ? 15.682 -12.201 -29.406 1.00 73.88 91 GLN A CA 1
ATOM 753 C C . GLN A 1 91 ? 14.351 -12.970 -29.390 1.00 73.88 91 GLN A C 1
ATOM 755 O O . GLN A 1 91 ? 14.342 -14.199 -29.411 1.00 73.88 91 GLN A O 1
ATOM 760 N N . ARG A 1 92 ? 13.212 -12.266 -29.383 1.00 63.22 92 ARG A N 1
ATOM 761 C CA . ARG A 1 92 ? 11.933 -12.867 -29.786 1.00 63.22 92 ARG A CA 1
ATOM 762 C C . ARG A 1 92 ? 11.926 -12.830 -31.301 1.00 63.22 92 ARG A C 1
ATOM 764 O O . ARG A 1 92 ? 11.596 -11.796 -31.871 1.00 63.22 92 ARG A O 1
ATOM 771 N N . GLY A 1 93 ? 12.346 -13.929 -31.925 1.00 62.91 93 GLY A N 1
ATOM 772 C CA . GLY A 1 93 ? 12.219 -14.163 -33.361 1.00 62.91 93 GLY A CA 1
ATOM 773 C C . GLY A 1 93 ? 10.751 -14.116 -33.782 1.00 62.91 93 GLY A C 1
ATOM 774 O O . GLY A 1 93 ? 10.110 -15.144 -33.972 1.00 62.91 93 GLY A O 1
ATOM 775 N N . GLY A 1 94 ? 10.196 -12.911 -33.876 1.00 57.78 94 GLY A N 1
ATOM 776 C CA . GLY A 1 94 ? 9.019 -12.643 -34.674 1.00 57.78 94 GLY A CA 1
ATOM 777 C C . GLY A 1 94 ? 9.452 -12.842 -36.113 1.00 57.78 94 GLY A C 1
ATOM 778 O O . GLY A 1 94 ? 10.405 -12.204 -36.552 1.00 57.78 94 GLY A O 1
ATOM 779 N N . ARG A 1 95 ? 8.811 -13.803 -36.776 1.00 60.50 95 ARG A N 1
ATOM 780 C CA . ARG A 1 95 ? 8.962 -14.155 -38.190 1.00 60.50 95 ARG A CA 1
ATOM 781 C C . ARG A 1 95 ? 9.379 -12.910 -38.978 1.00 60.50 95 ARG A C 1
ATOM 783 O O . ARG A 1 95 ? 8.610 -11.966 -39.102 1.00 60.50 95 ARG A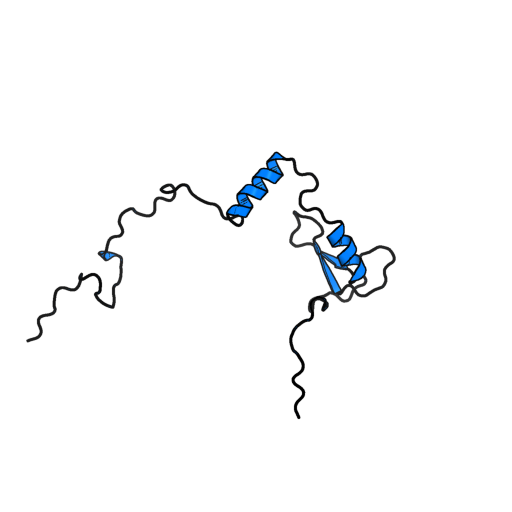 O 1
ATOM 790 N N . THR A 1 96 ? 10.610 -12.906 -39.478 1.00 57.28 96 THR A N 1
ATOM 791 C CA . THR A 1 96 ? 11.172 -11.814 -40.290 1.00 57.28 96 THR A CA 1
ATOM 792 C C . THR A 1 96 ? 10.472 -11.661 -41.642 1.00 57.28 96 THR A C 1
ATOM 794 O O . THR A 1 96 ? 10.802 -10.758 -42.402 1.00 57.28 96 THR A O 1
ATOM 797 N N . HIS A 1 97 ? 9.485 -12.508 -41.931 1.00 57.66 97 HIS A N 1
ATOM 798 C CA . HIS A 1 97 ? 8.567 -12.352 -43.043 1.00 57.66 97 HIS A CA 1
ATOM 799 C C . HIS A 1 97 ? 7.233 -11.811 -42.525 1.00 57.66 97 HIS A C 1
ATOM 801 O O . HIS A 1 97 ? 6.399 -12.563 -42.026 1.00 57.66 97 HIS A O 1
ATOM 807 N N . PHE A 1 98 ? 7.041 -10.499 -42.663 1.00 59.28 98 PHE A N 1
ATOM 808 C CA . PHE A 1 98 ? 5.710 -9.945 -42.900 1.00 59.28 98 PHE A CA 1
ATOM 809 C C . PHE A 1 98 ? 5.337 -10.382 -44.321 1.00 59.28 98 PHE A C 1
ATOM 811 O O . PHE A 1 98 ? 5.777 -9.769 -45.290 1.00 59.28 98 PHE A O 1
ATOM 818 N N . ALA A 1 99 ? 4.656 -11.517 -44.456 1.00 65.44 99 ALA A N 1
ATOM 819 C CA . ALA A 1 99 ? 4.146 -11.945 -45.747 1.00 65.44 99 ALA A CA 1
ATOM 820 C C . ALA A 1 99 ? 2.834 -11.185 -45.991 1.00 65.44 99 ALA A C 1
ATOM 822 O O . ALA A 1 99 ? 1.919 -11.246 -45.173 1.00 65.44 99 ALA A O 1
ATOM 823 N N . GLU A 1 100 ? 2.763 -10.414 -47.075 1.00 60.53 100 GLU A N 1
ATOM 824 C CA . GLU A 1 100 ? 1.579 -9.613 -47.433 1.00 60.53 100 GLU A CA 1
ATOM 825 C C . GLU A 1 100 ? 0.323 -10.490 -47.604 1.00 60.53 100 GLU A C 1
ATOM 827 O O . GLU A 1 100 ? -0.786 -10.063 -47.313 1.00 60.53 100 GLU A O 1
ATOM 832 N N . GLU A 1 101 ? 0.520 -11.762 -47.959 1.00 64.94 101 GLU A N 1
ATOM 833 C CA . GLU A 1 101 ? -0.494 -12.822 -48.047 1.00 64.94 101 GLU A CA 1
ATOM 834 C C . GLU A 1 101 ? -1.173 -13.198 -46.714 1.00 64.94 101 GLU A C 1
ATOM 836 O O . GLU A 1 101 ? -2.283 -13.729 -46.731 1.00 64.94 101 GLU A O 1
ATOM 841 N N . ASP A 1 102 ? -0.553 -12.903 -45.566 1.00 68.12 102 ASP A N 1
ATOM 842 C CA . ASP A 1 102 ? -1.129 -13.159 -44.235 1.00 68.12 102 ASP A CA 1
ATOM 843 C C . ASP A 1 102 ? -1.994 -11.983 -43.733 1.00 68.12 102 ASP A C 1
ATOM 845 O O . ASP A 1 102 ? -2.679 -12.088 -42.709 1.00 68.12 102 ASP A O 1
ATOM 849 N N . LEU A 1 103 ? -1.966 -10.845 -44.435 1.00 71.56 103 LEU A N 1
ATOM 850 C CA . LEU A 1 103 ? -2.759 -9.664 -44.117 1.00 71.56 103 LEU A CA 1
ATOM 851 C C . LEU A 1 103 ? -4.054 -9.691 -44.928 1.00 71.56 103 LEU A C 1
ATOM 853 O O . LEU A 1 103 ? -4.071 -9.452 -46.132 1.00 71.56 103 LEU A O 1
ATOM 857 N N . ILE A 1 104 ? -5.176 -9.929 -44.250 1.00 71.25 104 ILE A N 1
ATOM 858 C CA . ILE A 1 104 ? -6.484 -9.626 -44.830 1.00 71.25 104 ILE A CA 1
ATOM 859 C C . ILE A 1 104 ? -6.551 -8.100 -44.943 1.00 71.25 104 ILE A C 1
ATOM 861 O O . ILE A 1 104 ? -6.628 -7.427 -43.916 1.00 71.25 104 ILE A O 1
ATOM 865 N N . ASP A 1 105 ? -6.496 -7.577 -46.170 1.00 71.06 105 ASP A N 1
ATOM 866 C CA . ASP A 1 105 ? -6.646 -6.156 -46.502 1.00 71.06 105 ASP A CA 1
ATOM 867 C C . ASP A 1 105 ? -8.024 -5.911 -47.150 1.00 71.06 105 ASP A C 1
ATOM 869 O O . ASP A 1 105 ? -8.161 -5.971 -48.373 1.00 71.06 105 ASP A O 1
ATOM 873 N N . PRO A 1 106 ? -9.088 -5.653 -46.359 1.00 76.12 106 PRO A N 1
ATOM 874 C CA . PRO A 1 106 ? -10.439 -5.447 -46.881 1.00 76.12 106 PRO A CA 1
ATOM 875 C C . PRO A 1 106 ? -10.580 -4.173 -47.719 1.00 76.12 106 PRO A C 1
ATOM 877 O O . PRO A 1 106 ? -11.619 -3.981 -48.349 1.00 76.12 106 PRO A O 1
ATOM 880 N N . LEU A 1 107 ? -9.589 -3.278 -47.665 1.00 79.00 107 LEU A N 1
ATOM 881 C CA . LEU A 1 107 ? -9.599 -1.981 -48.336 1.00 79.00 107 LEU A CA 1
ATOM 882 C C . LEU A 1 107 ? -8.667 -1.941 -49.558 1.00 79.00 107 LEU A C 1
ATOM 884 O O . LEU A 1 107 ? -8.647 -0.913 -50.232 1.00 79.00 107 LEU A O 1
ATOM 888 N N . ASP A 1 108 ? -7.947 -3.033 -49.850 1.00 69.69 108 ASP A N 1
ATOM 889 C CA . ASP A 1 108 ? -7.010 -3.181 -50.979 1.00 69.69 108 ASP A CA 1
ATOM 890 C C . ASP A 1 108 ? -6.007 -2.016 -51.095 1.00 69.69 108 ASP A C 1
ATOM 892 O O . ASP A 1 108 ? -5.660 -1.543 -52.177 1.00 69.69 108 ASP A O 1
ATOM 896 N N . LEU A 1 109 ? -5.551 -1.514 -49.948 1.00 73.56 109 LEU A N 1
ATOM 897 C CA . LEU A 1 109 ? -4.567 -0.438 -49.856 1.00 73.56 109 LEU A CA 1
ATOM 898 C C . LEU A 1 109 ? -3.164 -0.907 -50.257 1.00 73.56 109 LEU A C 1
ATOM 900 O O . LEU A 1 109 ? -2.341 -0.087 -50.664 1.00 73.56 109 LEU A O 1
ATOM 904 N N . LEU A 1 110 ? -2.891 -2.205 -50.125 1.00 74.56 110 LEU A N 1
ATOM 905 C CA . LEU A 1 110 ? -1.590 -2.812 -50.403 1.00 74.56 110 LEU A CA 1
ATOM 906 C C . LEU A 1 110 ? -1.471 -3.345 -51.843 1.00 74.56 110 LEU A C 1
ATOM 908 O O . LEU A 1 110 ? -0.369 -3.637 -52.294 1.00 74.56 110 LEU A O 1
ATOM 912 N N . GLY A 1 111 ? -2.565 -3.356 -52.615 1.00 61.66 111 GLY A N 1
ATOM 913 C CA . GLY A 1 111 ? -2.529 -3.581 -54.066 1.00 61.66 111 GLY A CA 1
ATOM 914 C C . GLY A 1 111 ? -2.426 -5.046 -54.504 1.00 61.66 111 GLY A C 1
ATOM 915 O O . GLY A 1 111 ? -2.108 -5.314 -55.667 1.00 61.66 111 GLY A O 1
ATOM 916 N N . GLY A 1 112 ? -2.724 -5.996 -53.612 1.00 62.91 112 GLY A N 1
ATOM 917 C CA . GLY A 1 112 ? -2.825 -7.424 -53.937 1.00 62.91 112 GLY A CA 1
ATOM 918 C C . GLY A 1 112 ? -4.028 -7.771 -54.833 1.00 62.91 112 GLY A C 1
ATOM 919 O O . GLY A 1 112 ? -4.059 -8.835 -55.462 1.00 62.91 112 GLY A O 1
ATOM 920 N N . GLY A 1 113 ? -5.013 -6.873 -54.942 1.00 57.28 113 GLY A N 1
ATOM 921 C CA . GLY A 1 113 ? -6.191 -6.995 -55.794 1.00 57.28 113 GLY A CA 1
ATOM 922 C C . GLY A 1 113 ? -5.923 -6.649 -57.259 1.00 57.28 113 GLY A C 1
ATOM 923 O O . GLY A 1 113 ? -6.059 -5.515 -57.712 1.00 57.28 113 GLY A O 1
ATOM 924 N N . ARG A 1 114 ? -5.610 -7.666 -58.065 1.00 56.16 114 ARG A N 1
ATOM 925 C CA . ARG A 1 114 ? -5.623 -7.586 -59.537 1.00 56.16 114 ARG A CA 1
ATOM 926 C C . ARG A 1 114 ? -6.945 -6.948 -60.020 1.00 56.16 114 ARG A C 1
ATOM 928 O O . ARG A 1 114 ? -8.010 -7.410 -59.607 1.00 56.16 114 ARG A O 1
ATOM 935 N N . PRO A 1 115 ? -6.929 -5.943 -60.919 1.00 52.59 115 PRO A N 1
ATOM 936 C CA . PRO A 1 115 ? -8.133 -5.189 -61.255 1.00 52.59 115 PRO A CA 1
ATOM 937 C C . PRO A 1 115 ? -9.192 -6.100 -61.882 1.00 52.59 115 PRO A C 1
ATOM 939 O O . PRO A 1 115 ? -8.970 -6.701 -62.939 1.00 52.59 115 PRO A O 1
ATOM 942 N N . VAL A 1 116 ? -10.361 -6.181 -61.241 1.00 60.09 116 VAL A N 1
ATOM 943 C CA . VAL A 1 116 ? -11.544 -6.841 -61.801 1.00 60.09 116 VAL A CA 1
ATOM 944 C C . VAL A 1 116 ? -11.998 -6.019 -63.006 1.00 60.09 116 VAL A C 1
ATOM 946 O O . VAL A 1 116 ? -12.611 -4.961 -62.863 1.00 60.09 116 VAL A O 1
ATOM 949 N N . ARG A 1 117 ? -11.682 -6.495 -64.215 1.00 54.16 117 ARG A N 1
ATOM 950 C CA . ARG A 1 117 ? -12.242 -5.943 -65.454 1.00 54.16 117 ARG A CA 1
ATOM 951 C C . ARG A 1 117 ? -13.743 -6.226 -65.454 1.00 54.16 117 ARG A C 1
ATOM 953 O O . ARG A 1 117 ? -14.149 -7.378 -65.584 1.00 54.16 117 ARG A O 1
ATOM 960 N N . ARG A 1 118 ? -14.557 -5.189 -65.263 1.00 48.50 118 ARG A N 1
ATOM 961 C CA . ARG A 1 118 ? -16.006 -5.255 -65.494 1.00 48.50 118 ARG A CA 1
ATO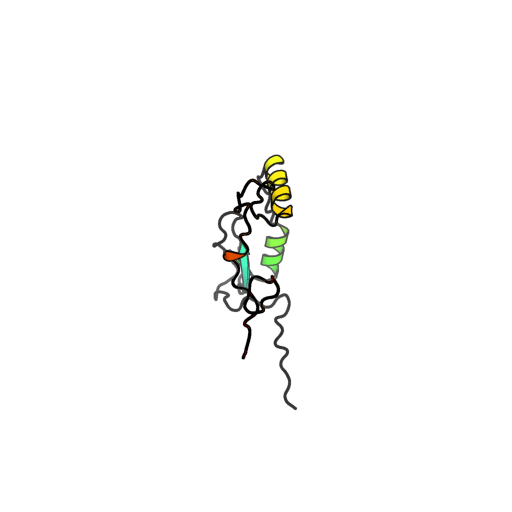M 962 C C . ARG A 1 118 ? -16.301 -5.083 -66.996 1.00 48.50 118 ARG A C 1
ATOM 964 O O . ARG A 1 118 ? -15.520 -4.389 -67.649 1.00 48.50 118 ARG A O 1
ATOM 971 N N . PRO A 1 119 ? -17.344 -5.756 -67.522 1.00 54.34 119 PRO A N 1
ATOM 972 C CA . PRO A 1 119 ? -17.693 -5.746 -68.944 1.00 54.34 119 PRO A CA 1
ATOM 973 C C . PRO A 1 119 ? -18.130 -4.366 -69.440 1.00 54.34 119 PRO A C 1
ATOM 975 O O . PRO A 1 119 ? -18.693 -3.598 -68.625 1.00 54.34 119 PRO A O 1
#

Foldseek 3Di:
DDPPDPPDDDPDDFDPPADQAFAPDPPGRDGFRDWDAPALVCPPDTGTHDPVVVVVVVVPDDNCPPPDPVVVVVVVVCVVVPVDDDDDVCRPPPPPDPDVVVDPDPPCPVVPDDDDDDD

Solvent-accessible surface area (backbone atoms only — not comparable to full-atom values): 8000 Å² total; per-residue (Å²): 135,84,81,79,74,80,84,68,80,57,102,79,59,61,50,90,85,43,62,100,42,56,18,74,53,91,94,45,82,48,64,16,33,40,79,42,73,72,43,90,84,45,82,90,41,68,46,37,17,26,77,71,54,45,51,56,50,58,73,70,60,61,90,64,69,90,57,52,72,70,56,51,53,48,51,58,58,37,52,78,52,71,69,49,92,80,72,61,92,76,66,72,74,65,70,90,66,85,52,72,87,77,53,88,58,96,77,52,84,86,62,83,67,75,81,82,82,74,135

Radius of gyration: 28.03 Å; Cα contacts (8 Å, |Δi|>4): 84; chains: 1; bounding box: 57×36×92 Å

Organism: NCBI:txid1216886

Secondary structure (DSSP, 8-state):
----------TTPPPTT--S-B-SSTT--SB--EEEES-SS-TT-EEEE-HHHHHHHHHH--TTTT--HHHHHHHHHHHHTTT-----TTTS---S---GGGS--TT--S--S------

Nearest PDB structures (foldseek):
  7sek-assembly1_A  TM=3.715E-01  e=6.398E-01  Mus musculus
  4e1r-assembly1_A  TM=4.718E-01  e=8.628E+00  Mycobacterium tuberculosis

Mean predicted aligned error: 13.12 Å